Protein AF-A0A371HHV5-F1 (afdb_monomer)

Nearest PDB structures (foldseek):
  1wdz-assembly1_A  TM=5.374E-01  e=6.798E+00  Homo sapiens

Organism: Mucuna pruriens (NCBI:txid157652)

Solvent-accessible surface area (backbone atoms only — not comparable to full-atom values): 7200 Å² total; per-residue (Å²): 133,88,80,73,51,74,64,58,52,53,53,54,49,52,51,52,50,50,51,52,53,50,54,52,52,51,50,62,65,46,45,62,56,55,50,51,52,53,60,72,66,61,38,91,90,77,46,59,68,68,60,58,49,49,54,50,51,53,47,53,54,50,54,51,50,52,57,50,47,54,59,46,48,70,62,40,56,64,50,56,57,58,59,55,55,67,56,52,57,57,56,49,50,52,52,50,52,53,51,55,50,52,53,51,52,51,53,52,50,51,59,72,67,53,66,79,82,80,78,78,82,79,128

Radius of gyration: 29.92 Å; Cα contacts (8 Å, |Δi|>4): 11; chains: 1; bounding box: 49×36×104 Å

Sequence (123 aa):
MKIRSVEEDVEYWKDRYGKIVWVANQALKKLPQSLHAAEAMIKPFKTPPEISKFVKECRIVYDDMTKSSSRIRMGLAPKLDEWKTPWKPSSREMRGEITQMNEQMAKILELLTRGPPNGQNTA

Mean predicted aligned error: 16.74 Å

pLDDT: mean 74.7, std 15.91, range [43.41, 96.94]

Secondary structure (DSSP, 8-state):
-----HHHHHHHHHHHHHHHHHHHHHHHHHHHHHHHHHHHH--TTTS-HHHHHHHHHHHHHHHHHHHHHHHHHHHHHHHHHHHHTTHHHHHHHHHHHHHHHHHHHHHHHHHHHSPPP------

Foldseek 3Di:
DDDDPPVRVVVVVVVVVVVVVVVVVVCLVCLVVVLVVQVVPDDPVPDPPVSVVVSVVSVVVNVVVVVVVVVVCVVCVVVVVVVVPVVVVVVVVVVVVVVVVVVVVVVVVVVVPPDDDPPPDDD

Structure (mmCIF, N/CA/C/O backbone):
data_AF-A0A371HHV5-F1
#
_entry.id   AF-A0A371HHV5-F1
#
loop_
_atom_site.group_PDB
_atom_site.id
_atom_site.type_symbol
_atom_site.label_atom_id
_atom_site.label_alt_id
_atom_site.label_comp_id
_atom_site.label_asym_id
_atom_site.label_entity_id
_atom_site.label_seq_id
_atom_site.pdbx_PDB_ins_code
_atom_site.Cartn_x
_atom_site.Cartn_y
_atom_site.Cartn_z
_atom_site.occupancy
_atom_site.B_iso_or_equiv
_atom_site.auth_seq_id
_atom_site.auth_comp_id
_atom_site.auth_asym_id
_atom_site.auth_atom_id
_atom_site.pdbx_PDB_model_num
ATOM 1 N N . MET A 1 1 ? 26.113 -19.510 -23.785 1.00 43.41 1 MET A N 1
ATOM 2 C CA . MET A 1 1 ? 25.611 -18.483 -22.845 1.00 43.41 1 MET A CA 1
ATOM 3 C C . MET A 1 1 ? 25.069 -17.343 -23.696 1.00 43.41 1 MET A C 1
ATOM 5 O O . MET A 1 1 ? 25.845 -16.762 -24.439 1.00 43.41 1 MET A O 1
ATOM 9 N N . LYS A 1 2 ? 23.748 -17.130 -23.738 1.00 56.03 2 LYS A N 1
ATOM 10 C CA . LYS A 1 2 ? 23.140 -16.106 -24.606 1.00 56.03 2 LYS A CA 1
ATOM 11 C C . LYS A 1 2 ? 23.293 -14.756 -23.902 1.00 56.03 2 LYS A C 1
ATOM 13 O O . LYS A 1 2 ? 22.642 -14.536 -22.884 1.00 56.03 2 LYS A O 1
ATOM 18 N N . ILE A 1 3 ? 24.221 -13.929 -24.377 1.00 57.62 3 ILE A N 1
ATOM 19 C CA . ILE A 1 3 ? 24.391 -12.553 -23.901 1.00 57.62 3 ILE A CA 1
ATOM 20 C C . ILE A 1 3 ? 23.164 -11.800 -24.414 1.00 57.62 3 ILE A C 1
ATOM 22 O O . ILE A 1 3 ? 22.970 -11.719 -25.625 1.00 57.62 3 ILE A O 1
ATOM 26 N N . ARG A 1 4 ? 22.292 -11.362 -23.504 1.00 60.94 4 ARG A N 1
ATOM 27 C CA . ARG A 1 4 ? 21.178 -10.484 -23.868 1.00 60.94 4 ARG A CA 1
ATOM 28 C C . ARG A 1 4 ? 21.754 -9.142 -24.269 1.00 60.94 4 ARG A C 1
ATOM 30 O O . ARG A 1 4 ? 22.745 -8.703 -23.678 1.00 60.94 4 ARG A O 1
ATOM 37 N N . SER A 1 5 ? 21.176 -8.520 -25.287 1.00 74.62 5 SER A N 1
ATOM 38 C CA . SER A 1 5 ? 21.595 -7.165 -25.625 1.00 74.62 5 SER A CA 1
ATOM 39 C C . SER A 1 5 ? 21.228 -6.225 -24.473 1.00 74.62 5 SER A C 1
ATOM 41 O O . SER A 1 5 ? 20.302 -6.481 -23.698 1.00 74.62 5 SER A O 1
ATOM 43 N N . VAL A 1 6 ? 21.951 -5.113 -24.357 1.00 73.31 6 VAL A N 1
ATOM 44 C CA . VAL A 1 6 ? 21.639 -4.070 -23.368 1.00 73.31 6 VAL A CA 1
ATOM 45 C C . VAL A 1 6 ? 20.186 -3.588 -23.522 1.00 73.31 6 VAL A C 1
ATOM 47 O O . VAL A 1 6 ? 19.534 -3.270 -22.532 1.00 73.31 6 VAL A O 1
ATOM 50 N N . GLU A 1 7 ? 19.647 -3.604 -24.743 1.00 73.56 7 GLU A N 1
ATOM 51 C CA . GLU A 1 7 ? 18.259 -3.236 -25.047 1.00 73.56 7 GLU A CA 1
ATOM 52 C C . GLU A 1 7 ? 17.254 -4.247 -24.484 1.00 73.56 7 GLU A C 1
ATOM 54 O O . GLU A 1 7 ? 16.289 -3.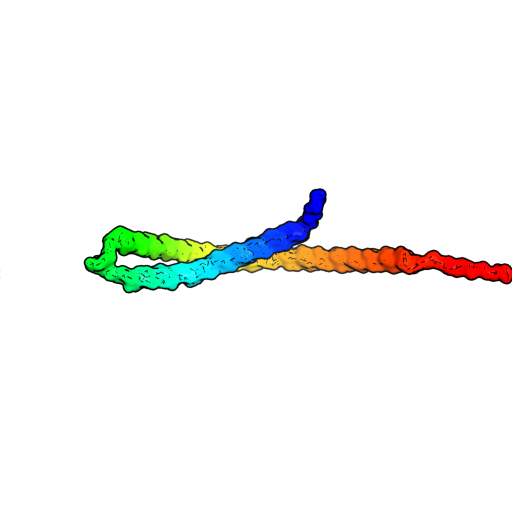853 -23.826 1.00 73.56 7 GLU A O 1
ATOM 59 N N . GLU A 1 8 ? 17.510 -5.544 -24.675 1.00 78.00 8 GLU A N 1
ATOM 60 C CA . GLU A 1 8 ? 16.665 -6.621 -24.149 1.00 78.00 8 GLU A CA 1
ATOM 61 C C . GLU A 1 8 ? 16.602 -6.584 -22.615 1.00 78.00 8 GLU A C 1
ATOM 63 O O . GLU A 1 8 ? 15.539 -6.791 -22.026 1.00 78.00 8 GLU A O 1
ATOM 68 N N . ASP A 1 9 ? 17.720 -6.277 -21.951 1.00 76.50 9 ASP A N 1
ATOM 69 C CA . ASP A 1 9 ? 17.759 -6.161 -20.492 1.00 76.50 9 ASP A CA 1
ATOM 70 C C . ASP A 1 9 ? 17.057 -4.892 -19.985 1.00 76.50 9 ASP A C 1
ATOM 72 O O . ASP A 1 9 ? 16.328 -4.952 -18.988 1.00 76.50 9 ASP A O 1
ATOM 76 N N . VAL A 1 10 ? 17.201 -3.754 -20.671 1.00 79.75 10 VAL A N 1
ATOM 77 C CA . VAL A 1 10 ? 16.472 -2.520 -20.326 1.00 79.75 10 VAL A CA 1
ATOM 78 C C . VAL A 1 10 ? 14.963 -2.724 -20.459 1.00 79.75 10 VAL A C 1
ATOM 80 O O . VAL A 1 10 ? 14.207 -2.328 -19.567 1.00 79.75 10 VAL A O 1
ATOM 83 N N . GLU A 1 11 ? 14.509 -3.361 -21.536 1.00 82.19 11 GLU A N 1
ATOM 84 C CA . GLU A 1 11 ? 13.088 -3.613 -21.771 1.00 82.19 11 GLU A CA 1
ATOM 85 C C . GLU A 1 11 ? 12.515 -4.624 -20.766 1.00 82.19 11 GLU A C 1
ATOM 87 O O . GLU A 1 11 ? 11.447 -4.390 -20.186 1.00 82.19 11 GLU A O 1
ATOM 92 N N . TYR A 1 12 ? 13.280 -5.673 -20.448 1.00 80.06 12 TYR A N 1
ATOM 93 C CA . TYR A 1 12 ? 12.954 -6.642 -19.401 1.00 80.06 12 TYR A CA 1
ATOM 94 C C . TYR A 1 12 ? 12.770 -5.984 -18.024 1.00 80.06 12 TYR A C 1
ATOM 96 O O . TYR A 1 12 ? 11.771 -6.229 -17.334 1.00 80.06 12 TYR A O 1
ATOM 104 N N . TRP A 1 13 ? 13.706 -5.127 -17.604 1.00 87.62 13 TRP A N 1
ATOM 105 C CA . TRP A 1 13 ? 13.600 -4.444 -16.315 1.00 87.62 13 TRP A CA 1
ATOM 106 C C . TRP A 1 13 ? 12.467 -3.422 -16.303 1.00 87.62 13 TRP A C 1
ATOM 108 O O . TRP A 1 13 ? 11.734 -3.340 -15.317 1.00 87.62 13 TRP A O 1
ATOM 118 N N . LYS A 1 14 ? 12.259 -2.687 -17.397 1.00 81.44 14 LYS A N 1
ATOM 119 C CA . LYS A 1 14 ? 11.174 -1.706 -17.518 1.00 81.44 14 LYS A CA 1
ATOM 120 C C . LYS A 1 14 ? 9.794 -2.344 -17.341 1.00 81.44 14 LYS A C 1
ATOM 122 O O . LYS A 1 14 ? 8.976 -1.810 -16.589 1.00 81.44 14 LYS A O 1
ATOM 127 N N . ASP A 1 15 ? 9.547 -3.492 -17.970 1.00 87.31 15 ASP A N 1
ATOM 128 C CA . ASP A 1 15 ? 8.305 -4.256 -17.796 1.00 87.31 15 ASP A CA 1
ATOM 129 C C . ASP A 1 15 ? 8.121 -4.728 -16.340 1.00 87.31 15 ASP A C 1
ATOM 131 O O . ASP A 1 15 ? 7.076 -4.496 -15.725 1.00 87.31 15 ASP A O 1
ATOM 135 N N . ARG A 1 16 ? 9.167 -5.314 -15.742 1.00 84.25 16 ARG A N 1
ATOM 136 C CA . ARG A 1 16 ? 9.180 -5.741 -14.330 1.00 84.25 16 ARG A CA 1
ATOM 137 C C . ARG A 1 16 ? 8.856 -4.597 -13.371 1.00 84.25 16 ARG A C 1
ATOM 139 O O . ARG A 1 16 ? 7.996 -4.758 -12.502 1.00 84.25 16 ARG A O 1
ATOM 146 N N . TYR A 1 17 ? 9.519 -3.452 -13.527 1.00 84.50 17 TYR A N 1
ATOM 147 C CA . TYR A 1 17 ? 9.262 -2.272 -12.705 1.00 84.50 17 TYR A CA 1
ATOM 148 C C . TYR A 1 17 ? 7.829 -1.773 -12.892 1.00 84.50 17 TYR A C 1
ATOM 150 O O . TYR A 1 17 ? 7.148 -1.513 -11.900 1.00 84.50 17 TYR A O 1
ATOM 158 N N . GLY A 1 18 ? 7.334 -1.719 -14.132 1.00 83.19 18 GLY A N 1
ATOM 159 C CA . GLY A 1 18 ? 5.948 -1.352 -14.424 1.00 83.19 18 GLY A CA 1
ATOM 160 C C . GLY A 1 18 ? 4.937 -2.249 -13.705 1.00 83.19 18 GLY A C 1
ATOM 161 O O . GLY A 1 18 ? 4.012 -1.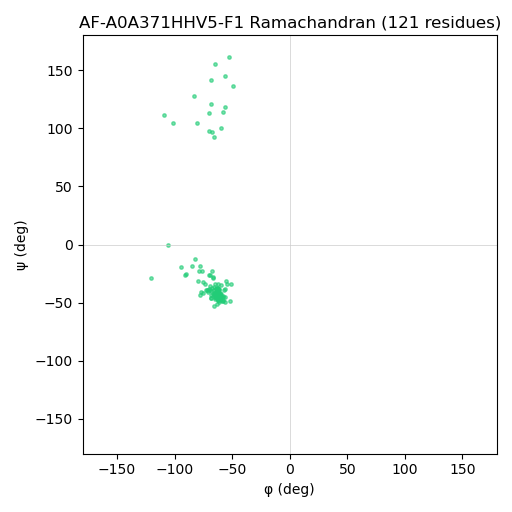749 -13.062 1.00 83.19 18 GLY A O 1
ATOM 162 N N . LYS A 1 19 ? 5.151 -3.569 -13.730 1.00 89.62 19 LYS A N 1
ATOM 163 C CA . LYS A 1 19 ? 4.299 -4.551 -13.040 1.00 89.62 19 LYS A CA 1
ATOM 164 C C . LYS A 1 19 ? 4.321 -4.382 -11.522 1.00 89.62 19 LYS A C 1
ATOM 166 O O . LYS A 1 19 ? 3.259 -4.385 -10.902 1.00 89.62 19 LYS A O 1
ATOM 171 N N . ILE A 1 20 ? 5.497 -4.191 -10.920 1.00 80.69 20 ILE A N 1
ATOM 172 C CA . ILE A 1 20 ? 5.630 -3.973 -9.469 1.00 80.69 20 ILE A CA 1
ATOM 173 C C . ILE A 1 20 ? 4.904 -2.693 -9.053 1.00 80.69 20 ILE A C 1
ATOM 175 O O . ILE A 1 20 ? 4.111 -2.714 -8.112 1.00 80.69 20 ILE A O 1
ATOM 179 N N . VAL A 1 21 ? 5.126 -1.596 -9.780 1.00 80.38 21 VAL A N 1
ATOM 180 C CA . VAL A 1 21 ? 4.454 -0.316 -9.521 1.00 80.38 21 VAL A CA 1
ATOM 181 C C . VAL A 1 21 ? 2.940 -0.465 -9.660 1.00 80.38 21 VAL A C 1
ATOM 183 O O . VAL A 1 21 ? 2.195 0.037 -8.820 1.00 80.38 21 VAL A O 1
ATOM 186 N N . TRP A 1 22 ? 2.464 -1.193 -10.672 1.00 85.25 22 TRP A N 1
ATOM 187 C CA . TRP A 1 22 ? 1.039 -1.454 -10.848 1.00 85.25 22 TRP A CA 1
ATOM 188 C C . TRP A 1 22 ? 0.443 -2.229 -9.665 1.00 85.25 22 TRP A C 1
ATOM 190 O O . TRP A 1 22 ? -0.548 -1.774 -9.092 1.00 85.25 22 TRP A O 1
ATOM 200 N N . VAL A 1 23 ? 1.063 -3.338 -9.241 1.00 80.75 23 VAL A N 1
ATOM 201 C CA . VAL A 1 23 ? 0.602 -4.124 -8.081 1.00 80.75 23 VAL A CA 1
ATOM 202 C C . VAL A 1 23 ? 0.615 -3.283 -6.806 1.00 80.75 23 VAL A C 1
ATOM 204 O O . VAL A 1 23 ? -0.375 -3.276 -6.074 1.00 80.75 23 VAL A O 1
ATOM 207 N N . ALA A 1 24 ? 1.690 -2.531 -6.560 1.00 77.25 24 ALA A N 1
ATOM 208 C CA . ALA A 1 24 ? 1.801 -1.654 -5.400 1.00 77.25 24 ALA A CA 1
ATOM 209 C C . ALA A 1 24 ? 0.686 -0.598 -5.387 1.00 77.25 24 ALA A C 1
ATOM 211 O O . ALA A 1 24 ? 0.018 -0.417 -4.372 1.00 77.25 24 ALA A O 1
ATOM 212 N N . ASN A 1 25 ? 0.403 0.033 -6.528 1.00 78.25 25 ASN A N 1
ATOM 213 C CA . ASN A 1 25 ? -0.680 1.009 -6.649 1.00 78.25 25 ASN A CA 1
ATOM 214 C C . ASN A 1 25 ? -2.064 0.383 -6.422 1.00 78.25 25 ASN A C 1
ATOM 216 O O . ASN A 1 25 ? -2.921 0.999 -5.787 1.00 78.25 25 ASN A O 1
ATOM 220 N N . GLN A 1 26 ? -2.292 -0.846 -6.895 1.00 80.75 26 GLN A N 1
ATOM 221 C CA . GLN A 1 26 ? -3.538 -1.568 -6.618 1.00 80.75 26 GLN A CA 1
ATOM 222 C C . GLN A 1 26 ? -3.678 -1.904 -5.130 1.00 80.75 26 GLN A C 1
ATOM 224 O O . GLN A 1 26 ? -4.753 -1.708 -4.560 1.00 80.75 26 GLN A O 1
ATOM 229 N N . ALA A 1 27 ? -2.603 -2.371 -4.492 1.00 81.56 27 ALA A N 1
ATOM 230 C CA . ALA A 1 27 ? -2.587 -2.653 -3.062 1.00 81.56 27 ALA A CA 1
ATOM 231 C C . ALA A 1 27 ? -2.877 -1.382 -2.249 1.00 81.56 27 ALA A C 1
ATOM 233 O O . ALA A 1 27 ? -3.776 -1.390 -1.411 1.00 81.56 27 ALA A O 1
ATOM 234 N N . LEU A 1 28 ? -2.210 -0.268 -2.570 1.00 80.88 28 LEU A N 1
ATOM 235 C CA . LEU A 1 28 ? -2.432 1.032 -1.930 1.00 80.88 28 LEU A CA 1
ATOM 236 C C . LEU A 1 28 ? -3.870 1.537 -2.095 1.00 80.88 28 LEU A C 1
ATOM 238 O O . LEU A 1 28 ? -4.404 2.144 -1.173 1.00 80.88 28 LEU A O 1
ATOM 242 N N . LYS A 1 29 ? -4.520 1.270 -3.235 1.00 80.75 29 LYS A N 1
ATOM 243 C CA . LYS A 1 29 ? -5.925 1.641 -3.462 1.00 80.75 29 LYS A CA 1
ATOM 244 C C . LYS A 1 29 ? -6.896 0.809 -2.618 1.00 80.75 29 LYS A C 1
ATOM 246 O O . LYS A 1 29 ? -7.896 1.341 -2.143 1.00 80.75 29 LYS A O 1
ATOM 251 N N . LYS A 1 30 ? -6.624 -0.488 -2.451 1.00 87.88 30 LYS A N 1
ATOM 252 C CA . LYS A 1 30 ? -7.493 -1.415 -1.705 1.00 87.88 30 LYS A CA 1
ATOM 253 C C . LYS A 1 30 ? -7.319 -1.310 -0.190 1.00 87.88 30 LYS A C 1
ATOM 255 O O . LYS A 1 30 ? -8.281 -1.503 0.544 1.00 87.88 30 LYS A O 1
ATOM 260 N N . LEU A 1 31 ? -6.116 -0.979 0.275 1.00 86.81 31 LEU A N 1
ATOM 261 C CA . LEU A 1 31 ? -5.767 -0.898 1.694 1.00 86.81 31 LEU A CA 1
ATOM 262 C C . LEU A 1 31 ? -6.728 -0.024 2.529 1.00 86.81 31 LEU A C 1
ATOM 264 O O . LEU A 1 31 ? -7.222 -0.539 3.532 1.00 86.81 31 LEU A O 1
ATOM 268 N N . PRO A 1 32 ? -7.089 1.218 2.138 1.00 87.00 32 PRO A N 1
ATOM 269 C CA . PRO A 1 32 ? -8.041 2.015 2.916 1.00 87.00 32 PRO A CA 1
ATOM 270 C C . PRO A 1 32 ? -9.433 1.378 3.012 1.00 87.00 32 PRO A C 1
ATOM 272 O O . PRO A 1 32 ? -10.079 1.492 4.049 1.00 87.00 32 PRO A O 1
ATOM 275 N N . GLN A 1 33 ? -9.891 0.671 1.973 1.00 90.62 33 GLN A N 1
ATOM 276 C CA . GLN A 1 33 ? -11.189 -0.014 2.003 1.00 90.62 33 GLN A CA 1
ATOM 277 C C . GLN A 1 33 ? -11.167 -1.193 2.979 1.00 90.62 33 GLN A C 1
ATOM 279 O O . GLN A 1 33 ? -12.069 -1.329 3.802 1.00 9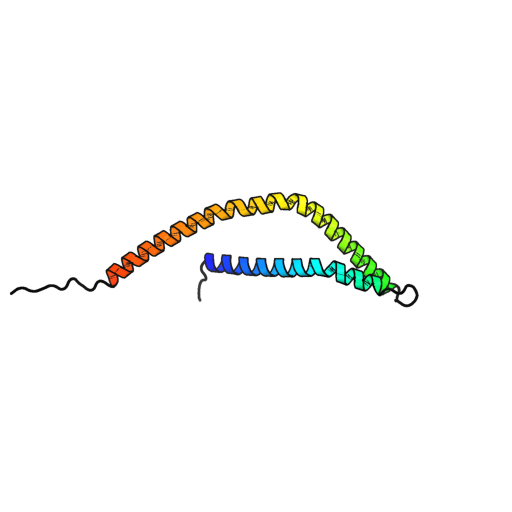0.62 33 GLN A O 1
ATOM 284 N N . SER A 1 34 ? -10.115 -2.014 2.927 1.00 89.94 34 SER A N 1
ATOM 285 C CA . SER A 1 34 ? -9.939 -3.139 3.850 1.00 89.94 34 SER A CA 1
ATOM 286 C C . SER A 1 34 ? -9.795 -2.677 5.301 1.00 89.94 34 SER A C 1
ATOM 288 O O . SER A 1 34 ? -10.375 -3.285 6.197 1.00 89.94 34 SER A O 1
ATOM 290 N N . LEU A 1 35 ? -9.060 -1.584 5.535 1.00 92.06 35 LEU A N 1
ATOM 291 C CA . LEU A 1 35 ? -8.906 -1.002 6.866 1.00 92.06 35 LEU A CA 1
ATOM 292 C C . LEU A 1 35 ? -10.243 -0.486 7.404 1.00 92.06 35 LEU A C 1
ATOM 294 O O . LEU A 1 35 ? -10.605 -0.792 8.537 1.00 92.06 35 LEU A O 1
ATOM 298 N N . HIS A 1 36 ? -11.016 0.218 6.577 1.00 92.88 36 HIS A N 1
ATOM 299 C CA . HIS A 1 36 ? -12.331 0.705 6.980 1.00 92.88 36 HIS A CA 1
ATOM 300 C C . HIS A 1 36 ? -13.305 -0.446 7.289 1.00 92.88 36 HIS A C 1
ATOM 302 O O . HIS A 1 36 ? -14.066 -0.368 8.255 1.00 92.88 36 HIS A O 1
ATOM 308 N N . ALA A 1 37 ? -13.265 -1.533 6.513 1.00 93.94 37 ALA A N 1
ATOM 309 C CA . ALA A 1 37 ? -14.055 -2.728 6.799 1.00 93.94 37 ALA A CA 1
ATOM 310 C C . ALA A 1 37 ? -13.675 -3.346 8.156 1.00 93.94 37 ALA A C 1
ATOM 312 O O . ALA A 1 37 ? -14.559 -3.679 8.944 1.00 93.94 37 ALA A O 1
ATOM 313 N N . ALA A 1 38 ? -12.377 -3.438 8.464 1.00 92.19 38 ALA A N 1
ATOM 314 C CA . AL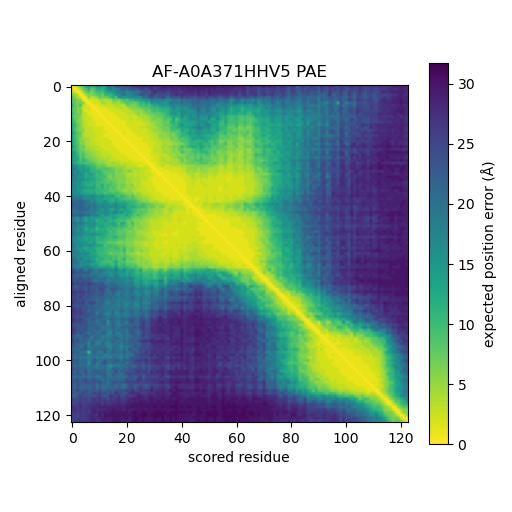A A 1 38 ? -11.901 -3.919 9.759 1.00 92.19 38 ALA A CA 1
ATOM 315 C C . ALA A 1 38 ? -12.351 -3.010 10.918 1.00 92.19 38 ALA A C 1
ATOM 317 O O . ALA A 1 38 ? -12.830 -3.516 11.931 1.00 92.19 38 ALA A O 1
ATOM 318 N N . GLU A 1 39 ? -12.273 -1.684 10.755 1.00 93.81 39 GLU A N 1
ATOM 319 C CA . GLU A 1 39 ? -12.782 -0.702 11.726 1.00 93.81 39 GLU A CA 1
ATOM 320 C C . GLU A 1 39 ? -14.288 -0.892 11.985 1.00 93.81 39 GLU A C 1
ATOM 322 O O . GLU A 1 39 ? -14.718 -0.917 13.138 1.00 93.81 39 GLU A O 1
ATOM 327 N N . ALA A 1 40 ? -15.089 -1.101 10.934 1.00 94.75 40 ALA A N 1
ATOM 328 C CA . ALA A 1 40 ? -16.537 -1.302 11.040 1.00 94.75 40 ALA A CA 1
ATOM 329 C C . ALA A 1 40 ? -16.927 -2.618 11.741 1.00 94.75 40 ALA A C 1
ATOM 331 O O . ALA A 1 40 ? -18.027 -2.739 12.281 1.00 94.75 40 ALA A O 1
ATOM 332 N N . MET A 1 41 ? -16.035 -3.612 11.747 1.00 94.88 41 MET A N 1
ATOM 333 C CA . MET A 1 41 ? -16.247 -4.887 12.437 1.00 94.88 41 MET A CA 1
ATOM 334 C C . MET A 1 41 ? -15.928 -4.825 13.938 1.00 94.88 41 MET A C 1
ATOM 336 O O . MET A 1 41 ? -16.294 -5.753 14.669 1.00 94.88 41 MET A O 1
ATOM 340 N N . ILE A 1 42 ? -15.278 -3.757 14.419 1.00 95.31 42 ILE A N 1
ATOM 341 C CA . ILE A 1 42 ? -14.966 -3.588 15.841 1.00 95.31 42 ILE A CA 1
ATOM 342 C C . ILE A 1 42 ? -16.259 -3.367 16.627 1.00 95.31 42 ILE A C 1
ATOM 344 O O . ILE A 1 42 ? -16.992 -2.402 16.428 1.00 95.31 42 ILE A O 1
ATOM 348 N N . LYS A 1 43 ? -16.508 -4.251 17.592 1.00 94.88 43 LYS A N 1
ATOM 349 C CA . LYS A 1 43 ? -17.610 -4.154 18.550 1.00 94.88 43 LYS A CA 1
ATOM 350 C C . LYS A 1 43 ? -17.014 -3.831 19.923 1.00 94.88 43 LYS A C 1
ATOM 352 O O . LYS A 1 43 ? -16.376 -4.718 20.489 1.00 94.88 43 LYS A O 1
ATOM 357 N N . PRO A 1 44 ? -17.230 -2.629 20.495 1.00 86.56 44 PRO A N 1
ATOM 358 C CA . PRO A 1 44 ? -16.497 -2.142 21.673 1.00 86.56 44 PRO A CA 1
ATOM 359 C C . PRO A 1 44 ? -16.456 -3.093 22.876 1.00 86.56 44 PRO A C 1
ATOM 361 O O . PRO A 1 44 ? -15.454 -3.150 23.574 1.00 86.56 44 PRO A O 1
ATOM 364 N N . PHE A 1 45 ? -17.525 -3.863 23.089 1.00 90.94 45 PHE A N 1
ATOM 365 C CA . PHE A 1 45 ? -17.660 -4.780 24.226 1.00 90.94 45 PHE A CA 1
ATOM 366 C C . PHE A 1 45 ? -17.495 -6.263 23.860 1.00 90.94 45 PHE A C 1
ATOM 368 O O . PHE A 1 45 ? -17.636 -7.121 24.724 1.00 90.94 45 PHE A O 1
ATOM 375 N N . LYS A 1 46 ? -17.260 -6.589 22.580 1.00 94.75 46 LYS A N 1
ATOM 376 C CA . LYS A 1 46 ? -17.118 -7.981 22.100 1.00 94.75 46 LYS A CA 1
ATOM 377 C C . LYS A 1 46 ? -15.769 -8.256 21.447 1.00 94.75 46 LYS A C 1
ATOM 379 O O . LYS A 1 46 ? -15.324 -9.397 21.433 1.00 94.75 46 LYS A O 1
ATOM 384 N N . THR A 1 47 ? -15.150 -7.239 20.863 1.00 95.12 47 THR A N 1
ATOM 385 C CA . THR A 1 47 ? -13.841 -7.351 20.231 1.00 95.12 47 THR A CA 1
ATOM 386 C C . THR A 1 47 ? -12.758 -7.226 21.302 1.00 95.12 47 THR A C 1
ATOM 388 O O . THR A 1 47 ? -12.778 -6.242 22.043 1.00 95.12 47 THR A O 1
ATOM 391 N N . PRO A 1 48 ? -11.807 -8.176 21.375 1.00 96.94 48 PRO A N 1
ATOM 392 C CA . PRO A 1 48 ? -10.643 -8.063 22.244 1.00 96.94 48 PRO A CA 1
ATOM 393 C C . PRO A 1 48 ? -9.930 -6.705 22.093 1.00 96.94 48 PRO A C 1
ATOM 395 O O . PRO A 1 48 ? -9.749 -6.237 20.957 1.00 96.94 48 PRO A O 1
ATOM 398 N N . PRO A 1 49 ? -9.518 -6.059 23.198 1.00 93.50 49 PRO A N 1
ATOM 399 C CA . PRO A 1 49 ? -8.863 -4.750 23.172 1.00 93.50 49 PRO A CA 1
ATOM 400 C C . PRO A 1 49 ? -7.624 -4.700 22.271 1.00 93.50 49 PRO A C 1
ATOM 402 O O . PRO A 1 49 ? -7.379 -3.688 21.618 1.00 93.50 49 PRO A O 1
ATOM 405 N N . GLU A 1 50 ? -6.877 -5.799 22.186 1.00 95.12 50 GLU A N 1
ATOM 406 C CA . GLU A 1 50 ? -5.660 -5.940 21.386 1.00 95.12 50 GLU A CA 1
ATOM 407 C C . GLU A 1 50 ? -5.955 -5.787 19.893 1.00 95.12 50 GLU A C 1
ATOM 409 O O . GLU A 1 50 ? -5.217 -5.111 19.181 1.00 95.12 50 GLU A O 1
ATOM 414 N N . ILE A 1 51 ? -7.076 -6.345 19.424 1.00 92.81 51 ILE A N 1
ATOM 415 C CA . ILE A 1 51 ? -7.504 -6.234 18.024 1.00 92.81 51 ILE A CA 1
ATOM 416 C C . ILE A 1 51 ? -7.907 -4.790 17.716 1.00 92.81 51 ILE A C 1
ATOM 418 O O . ILE A 1 51 ? -7.513 -4.238 16.692 1.00 92.81 51 ILE A O 1
ATOM 422 N N . SER A 1 52 ? -8.654 -4.149 18.619 1.00 93.62 52 SER A N 1
ATOM 423 C CA . SER A 1 52 ? -9.036 -2.739 18.463 1.00 93.62 52 SER A CA 1
ATOM 424 C C . SER A 1 52 ? -7.812 -1.819 18.438 1.00 93.62 52 SER A C 1
ATOM 426 O O . SER A 1 52 ? -7.720 -0.916 17.604 1.00 93.62 52 SER A O 1
ATOM 428 N N . LYS A 1 53 ? -6.834 -2.080 19.314 1.00 94.81 53 LYS A N 1
ATOM 429 C CA . LYS A 1 53 ? -5.558 -1.362 19.353 1.00 94.81 53 LYS A CA 1
ATOM 430 C C . LYS A 1 53 ? -4.775 -1.545 18.053 1.00 94.81 53 LYS A C 1
ATOM 432 O O . LYS A 1 53 ? -4.361 -0.552 17.466 1.00 94.81 53 LYS A O 1
ATOM 437 N N . PHE A 1 54 ? -4.651 -2.779 17.571 1.00 94.12 54 PHE A N 1
ATOM 438 C CA . PHE A 1 54 ? -3.957 -3.086 16.323 1.00 94.12 54 PHE A CA 1
ATOM 439 C C . PHE A 1 54 ? -4.565 -2.349 15.122 1.00 94.12 54 PHE A C 1
ATOM 441 O O . PHE A 1 54 ? -3.850 -1.693 14.370 1.00 94.12 54 PHE A O 1
ATOM 448 N N . VAL A 1 55 ? -5.893 -2.378 14.962 1.00 93.75 55 VAL A N 1
ATOM 449 C CA . VAL A 1 55 ? -6.563 -1.675 13.853 1.00 93.75 55 VAL A CA 1
ATOM 450 C C . VAL A 1 55 ? -6.324 -0.161 13.926 1.00 93.75 55 VAL A C 1
ATOM 452 O O . VAL A 1 55 ? -6.068 0.472 12.900 1.00 93.75 55 VAL A O 1
ATOM 455 N N . LYS A 1 56 ? -6.329 0.427 15.130 1.00 93.56 56 LYS A N 1
ATOM 456 C CA . LYS A 1 56 ? -5.977 1.844 15.326 1.00 93.56 56 LYS A CA 1
ATOM 457 C C . LYS A 1 56 ? -4.524 2.141 14.953 1.00 93.56 56 LYS A C 1
ATOM 459 O O . LYS A 1 56 ? -4.265 3.153 14.310 1.00 93.56 56 LYS A O 1
ATOM 464 N N . GLU A 1 57 ? -3.585 1.274 15.320 1.00 94.75 57 GLU A N 1
ATOM 465 C CA . GLU A 1 57 ? -2.177 1.411 14.930 1.00 94.75 57 GLU A CA 1
ATOM 466 C C . GLU A 1 57 ? -2.016 1.347 13.405 1.00 94.75 57 GLU A C 1
ATOM 468 O O . GLU A 1 57 ? -1.347 2.204 12.824 1.00 94.75 57 GLU A O 1
ATOM 473 N N . CYS A 1 58 ? -2.703 0.420 12.727 1.00 91.44 58 CYS A N 1
ATOM 474 C CA . CYS A 1 58 ? -2.733 0.372 11.263 1.00 91.44 58 CYS A CA 1
ATOM 475 C C . CYS A 1 58 ? -3.245 1.681 10.646 1.00 91.44 58 CYS A C 1
ATOM 477 O O . CYS A 1 58 ? -2.703 2.138 9.637 1.00 91.44 58 CYS A O 1
ATOM 479 N N . ARG 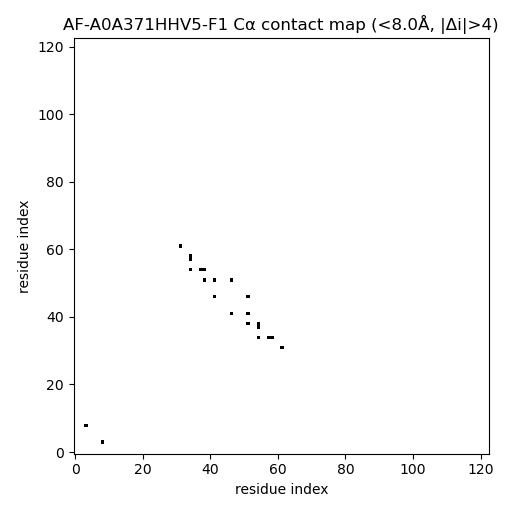A 1 59 ? -4.261 2.307 11.255 1.00 92.62 59 ARG A N 1
ATOM 480 C CA . ARG A 1 59 ? -4.795 3.596 10.803 1.00 92.62 59 ARG A CA 1
ATOM 481 C C . ARG A 1 59 ? -3.786 4.725 10.929 1.00 92.62 59 ARG A C 1
ATOM 483 O O . ARG A 1 59 ? -3.602 5.468 9.970 1.00 92.62 59 ARG A O 1
ATOM 490 N N . ILE A 1 60 ? -3.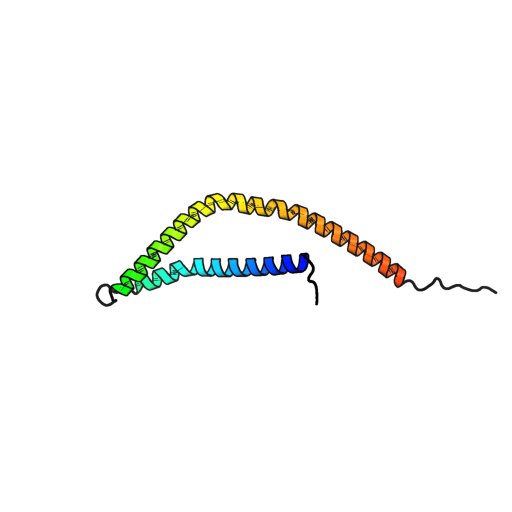091 4.806 12.059 1.00 91.94 60 ILE A N 1
ATOM 491 C CA . ILE A 1 60 ? -2.040 5.806 12.283 1.00 91.94 60 ILE A CA 1
ATOM 492 C C . ILE A 1 60 ? -0.943 5.670 11.220 1.00 91.94 60 ILE A C 1
ATOM 494 O O . ILE A 1 60 ? -0.599 6.650 10.563 1.00 91.94 60 ILE A O 1
ATOM 498 N N . VAL A 1 61 ? -0.455 4.448 10.986 1.00 88.69 61 VAL A N 1
ATOM 499 C CA . VAL A 1 61 ? 0.586 4.185 9.979 1.00 88.69 61 VAL A CA 1
ATOM 500 C C . VAL A 1 61 ? 0.115 4.565 8.572 1.00 88.69 61 VAL A C 1
ATOM 502 O O . VAL A 1 61 ? 0.863 5.186 7.815 1.00 88.69 61 VAL A O 1
ATOM 505 N N . TYR A 1 62 ? -1.125 4.229 8.207 1.00 86.62 62 TYR A N 1
ATOM 506 C CA . TYR A 1 62 ? -1.683 4.596 6.905 1.00 86.62 62 TYR A CA 1
ATOM 507 C C . TYR A 1 62 ? -1.834 6.116 6.738 1.00 86.62 62 TYR A C 1
ATOM 509 O O . TYR A 1 62 ? -1.459 6.673 5.700 1.00 86.62 62 TYR A O 1
ATOM 517 N N . ASP A 1 63 ? -2.350 6.804 7.753 1.00 87.12 63 ASP A N 1
ATOM 518 C CA . ASP A 1 63 ? -2.531 8.254 7.727 1.00 87.12 63 ASP A CA 1
ATOM 519 C C . ASP A 1 63 ? -1.173 8.976 7.636 1.00 87.12 63 ASP A C 1
ATOM 521 O O . ASP A 1 63 ? -1.024 9.938 6.883 1.00 87.12 63 ASP A O 1
ATOM 525 N N . ASP A 1 64 ? -0.139 8.483 8.317 1.00 86.50 64 ASP A N 1
ATOM 526 C CA . ASP A 1 64 ? 1.212 9.047 8.228 1.00 86.50 64 ASP A CA 1
ATOM 527 C C . ASP A 1 64 ? 1.888 8.759 6.884 1.00 86.50 64 ASP A C 1
ATOM 529 O O . ASP A 1 64 ? 2.518 9.651 6.298 1.00 86.50 64 ASP A O 1
ATOM 533 N N . MET A 1 65 ? 1.699 7.558 6.331 1.00 81.81 65 MET A N 1
ATOM 534 C CA . MET A 1 65 ? 2.143 7.223 4.978 1.00 81.81 65 MET A CA 1
ATOM 535 C C . MET A 1 65 ? 1.475 8.130 3.939 1.00 81.81 65 MET A C 1
ATOM 537 O O . MET A 1 65 ? 2.144 8.626 3.031 1.00 81.81 65 MET A O 1
ATOM 541 N N . THR A 1 66 ? 0.171 8.388 4.056 1.00 78.38 66 THR A N 1
ATOM 542 C CA . THR A 1 66 ? -0.550 9.242 3.100 1.00 78.38 66 THR A CA 1
ATOM 543 C C . THR A 1 66 ? -0.166 10.715 3.230 1.00 78.38 66 THR A C 1
ATOM 545 O O . THR A 1 66 ? 0.040 11.362 2.202 1.00 78.38 66 THR A O 1
ATOM 548 N N . LYS A 1 67 ? 0.033 11.232 4.450 1.00 80.88 67 LYS A N 1
ATOM 549 C CA . LYS A 1 67 ? 0.577 12.584 4.697 1.00 80.88 67 LYS A CA 1
ATOM 550 C C . LYS A 1 67 ? 2.000 12.752 4.159 1.00 80.88 67 LYS A C 1
ATOM 552 O O . LYS A 1 67 ? 2.348 13.798 3.614 1.00 80.88 67 LYS A O 1
ATOM 557 N N . SER A 1 68 ? 2.837 11.729 4.303 1.00 70.12 68 SER A N 1
ATOM 558 C CA . SER A 1 68 ? 4.205 11.743 3.773 1.00 70.12 68 SER A CA 1
ATOM 559 C C . SER A 1 68 ? 4.194 11.652 2.247 1.00 70.12 68 SER A C 1
ATOM 561 O O . SER A 1 68 ? 4.898 12.394 1.565 1.00 70.12 68 SER A O 1
ATOM 563 N N . SER A 1 69 ? 3.321 10.806 1.694 1.00 64.12 69 SER A N 1
ATOM 564 C CA . SER A 1 69 ? 3.133 10.647 0.253 1.00 64.12 69 SER A CA 1
ATOM 565 C C . SER A 1 69 ? 2.615 11.923 -0.407 1.00 64.12 69 SER A C 1
ATOM 567 O O . SER A 1 69 ? 3.069 12.239 -1.498 1.00 64.12 69 SER A O 1
ATOM 569 N N . SER A 1 70 ? 1.725 12.700 0.218 1.00 61.22 70 SER A N 1
ATOM 570 C CA . SER A 1 70 ? 1.262 13.979 -0.343 1.00 61.22 70 SER A CA 1
ATOM 571 C C . SER A 1 70 ? 2.366 15.041 -0.386 1.00 61.22 70 SER A C 1
ATOM 573 O O . SER A 1 70 ? 2.485 15.740 -1.393 1.00 61.22 70 SER A O 1
ATOM 575 N N . ARG A 1 71 ? 3.246 15.100 0.625 1.00 59.28 71 ARG A N 1
ATOM 576 C CA . ARG A 1 71 ? 4.455 15.948 0.588 1.00 59.28 71 ARG A CA 1
ATOM 577 C C . ARG A 1 71 ? 5.424 15.517 -0.513 1.00 59.28 71 ARG A C 1
ATOM 579 O O . ARG A 1 71 ? 5.907 16.352 -1.271 1.00 59.28 71 ARG A O 1
ATOM 586 N N . ILE A 1 72 ? 5.654 14.212 -0.646 1.00 57.94 72 ILE A N 1
ATOM 587 C CA . ILE A 1 72 ? 6.515 13.642 -1.688 1.00 57.94 72 ILE A CA 1
ATOM 588 C C . ILE A 1 72 ? 5.912 13.873 -3.082 1.00 57.94 72 ILE A C 1
ATOM 590 O O . ILE A 1 72 ? 6.632 14.251 -3.995 1.00 57.94 72 ILE A O 1
ATOM 594 N N . ARG A 1 73 ? 4.596 13.711 -3.261 1.00 51.16 73 ARG A N 1
ATOM 595 C CA . ARG A 1 73 ? 3.889 13.876 -4.544 1.00 51.16 73 ARG A CA 1
ATOM 596 C C . ARG A 1 73 ? 3.950 15.317 -5.059 1.00 51.16 73 ARG A C 1
ATOM 598 O O . ARG A 1 73 ? 4.088 15.496 -6.264 1.00 51.16 73 ARG A O 1
ATOM 605 N N . MET A 1 74 ? 3.935 16.318 -4.173 1.00 54.00 74 MET A N 1
ATOM 606 C CA . MET A 1 74 ? 4.180 17.719 -4.553 1.00 54.00 74 MET A CA 1
ATOM 607 C C . MET A 1 74 ? 5.619 17.965 -5.043 1.00 54.00 74 MET A C 1
ATOM 609 O O . MET A 1 74 ? 5.822 18.824 -5.893 1.00 54.00 74 MET A O 1
ATOM 613 N N . GLY A 1 75 ? 6.603 17.189 -4.573 1.00 52.19 75 GLY A N 1
ATOM 614 C CA . GLY A 1 75 ? 7.994 17.263 -5.044 1.00 52.19 75 GLY A CA 1
ATOM 615 C C . GLY A 1 75 ? 8.335 16.336 -6.222 1.00 52.19 75 GLY A C 1
ATOM 616 O O . GLY A 1 75 ? 9.241 16.636 -6.996 1.00 52.19 75 GLY A O 1
ATOM 617 N N . LEU A 1 76 ? 7.622 15.214 -6.386 1.00 50.38 76 LEU A N 1
ATOM 618 C CA . LEU A 1 76 ? 7.865 14.223 -7.443 1.00 50.38 76 LEU A CA 1
ATOM 619 C C . LEU A 1 76 ? 7.080 14.486 -8.727 1.00 50.38 76 LEU A C 1
ATOM 621 O O . LEU A 1 76 ? 7.532 14.040 -9.775 1.00 50.38 76 LEU A O 1
ATOM 625 N N . ALA A 1 77 ? 5.938 15.178 -8.683 1.00 52.59 77 ALA A N 1
ATOM 626 C CA . ALA A 1 77 ? 5.185 15.495 -9.899 1.00 52.59 77 ALA A CA 1
ATOM 627 C C . ALA A 1 77 ? 6.017 16.302 -10.925 1.00 52.59 77 ALA A C 1
ATOM 629 O O . ALA A 1 77 ? 6.074 15.870 -12.075 1.00 52.59 77 ALA A O 1
ATOM 630 N N . PRO A 1 78 ? 6.769 17.355 -10.532 1.00 55.81 78 PRO A N 1
ATOM 631 C CA . PRO A 1 78 ? 7.684 18.041 -11.450 1.00 55.81 78 PRO A CA 1
ATOM 632 C C . PRO A 1 78 ? 8.808 17.123 -11.954 1.00 55.81 78 PRO A C 1
ATOM 634 O O . PRO A 1 78 ? 9.170 17.149 -13.126 1.00 55.81 78 PRO A O 1
ATOM 637 N N . LYS A 1 79 ? 9.325 16.254 -11.077 1.00 53.62 79 LYS A N 1
ATOM 638 C CA . LYS A 1 79 ? 10.475 15.382 -11.350 1.00 53.62 79 LYS A CA 1
ATOM 639 C C . LYS A 1 79 ? 10.131 14.193 -12.253 1.00 53.62 79 LYS A C 1
ATOM 641 O O . LYS A 1 79 ? 10.953 13.754 -13.045 1.00 53.62 79 LYS A O 1
ATOM 646 N N . LEU A 1 80 ? 8.906 13.676 -12.175 1.00 49.47 80 LEU A N 1
ATOM 647 C CA . LEU A 1 80 ? 8.410 12.626 -13.066 1.00 49.47 80 LEU A CA 1
ATOM 648 C C . LEU A 1 80 ? 8.218 13.153 -14.494 1.00 49.47 80 LEU A C 1
ATOM 650 O O . LEU A 1 80 ? 8.473 12.421 -15.449 1.00 49.47 80 LEU A O 1
ATOM 654 N N . ASP A 1 81 ? 7.802 14.410 -14.652 1.00 55.19 81 ASP A N 1
ATOM 655 C CA . ASP A 1 81 ? 7.731 15.054 -15.966 1.00 55.19 81 ASP A CA 1
ATOM 656 C C . ASP A 1 81 ? 9.125 15.417 -16.500 1.00 55.19 81 ASP A C 1
ATOM 658 O O . ASP A 1 81 ? 9.385 15.229 -17.689 1.00 55.19 81 ASP A O 1
ATOM 662 N N . GLU A 1 82 ? 10.057 15.782 -15.617 1.00 49.28 82 GLU A N 1
ATOM 663 C CA . GLU A 1 82 ? 11.484 15.935 -15.926 1.00 49.28 82 GLU A CA 1
ATOM 664 C C . GLU A 1 82 ? 12.174 14.606 -16.281 1.00 49.28 82 GLU A C 1
ATOM 666 O O . GLU A 1 82 ? 13.121 14.589 -17.049 1.00 49.28 82 GLU A O 1
ATOM 671 N N . TRP A 1 83 ? 11.721 13.457 -15.778 1.00 45.88 83 TRP A N 1
ATOM 672 C CA . TRP A 1 83 ? 12.295 12.153 -16.153 1.00 45.88 83 TRP A CA 1
ATOM 673 C C . TRP A 1 83 ? 11.685 11.600 -17.444 1.00 45.88 83 TRP A C 1
ATOM 675 O O . TRP A 1 83 ? 12.285 10.754 -18.106 1.00 45.88 83 TRP A O 1
ATOM 685 N N . LYS A 1 84 ? 10.519 12.106 -17.860 1.00 51.53 84 LYS A N 1
ATOM 686 C CA . LYS A 1 84 ? 9.940 11.810 -19.179 1.00 51.53 84 LYS A CA 1
ATOM 687 C C . LYS A 1 84 ? 10.635 12.569 -20.313 1.00 51.53 84 LYS A C 1
ATOM 689 O O . LYS A 1 84 ? 10.527 12.132 -21.461 1.00 51.53 84 LYS A O 1
ATOM 694 N N . THR A 1 85 ? 11.303 13.692 -20.041 1.00 53.31 85 THR A N 1
ATOM 695 C CA . THR A 1 85 ? 11.895 14.556 -21.077 1.00 53.31 85 THR A CA 1
ATOM 696 C C . THR A 1 85 ? 13.221 14.031 -21.663 1.00 53.31 85 THR A C 1
ATOM 698 O O . THR A 1 85 ? 13.296 13.999 -22.891 1.00 53.31 85 THR A O 1
ATOM 701 N N . PRO A 1 86 ? 14.213 13.512 -20.902 1.00 51.53 86 PRO A N 1
ATOM 702 C CA . PRO A 1 86 ? 15.474 12.989 -21.450 1.00 51.53 86 PRO A CA 1
ATOM 703 C C . PRO A 1 86 ? 15.325 11.681 -22.233 1.00 51.53 86 PRO A C 1
ATOM 705 O O . PRO A 1 86 ? 16.109 11.390 -23.131 1.00 51.53 86 PRO A O 1
ATOM 708 N N . TRP A 1 87 ? 14.299 10.886 -21.926 1.00 44.16 87 TRP A N 1
ATOM 709 C CA . TRP A 1 87 ? 14.088 9.578 -22.554 1.00 44.16 87 TRP A CA 1
ATOM 710 C C . TRP A 1 87 ? 13.475 9.670 -23.961 1.00 44.16 87 TRP A C 1
ATOM 712 O O . TRP A 1 87 ? 13.559 8.721 -24.742 1.00 44.16 87 TRP A O 1
ATOM 722 N N . LYS A 1 88 ? 12.862 10.806 -24.323 1.00 55.00 88 LYS A N 1
ATOM 723 C CA . LYS A 1 88 ? 12.240 11.002 -25.646 1.00 55.00 88 LYS A CA 1
ATOM 724 C C . LYS A 1 88 ? 13.245 11.274 -26.782 1.00 55.00 88 LYS A C 1
ATOM 726 O O . LYS A 1 88 ? 12.999 10.745 -27.869 1.00 55.00 88 LYS A O 1
ATOM 731 N N . PRO A 1 89 ? 14.313 12.078 -26.596 1.00 53.81 89 PRO A N 1
ATOM 732 C CA . PRO A 1 89 ? 15.360 12.283 -27.601 1.00 53.81 89 PRO A CA 1
ATOM 733 C C . PRO A 1 89 ? 16.177 11.018 -27.878 1.00 53.81 89 PRO A C 1
ATOM 735 O O . PRO A 1 89 ? 16.185 10.562 -29.014 1.00 53.81 89 PRO A O 1
ATOM 738 N N . SER A 1 90 ? 16.723 10.372 -26.840 1.00 50.97 90 SER A N 1
ATOM 739 C CA . SER A 1 90 ? 17.577 9.180 -26.991 1.00 50.97 90 SER A CA 1
ATOM 740 C C . SER A 1 90 ? 16.840 7.999 -27.638 1.00 50.97 90 SER A C 1
ATOM 742 O O . SER A 1 90 ? 17.368 7.312 -28.504 1.00 50.97 90 SER A O 1
ATOM 744 N N . SER A 1 91 ? 15.554 7.814 -27.317 1.00 56.72 91 SER A N 1
ATOM 745 C CA . SER A 1 91 ? 14.724 6.804 -27.983 1.00 56.72 91 SER A CA 1
ATOM 746 C C . SER A 1 91 ? 14.412 7.156 -29.447 1.00 56.72 91 SER A C 1
ATOM 748 O O . SER A 1 91 ? 14.135 6.265 -30.246 1.00 56.72 91 SER A O 1
ATOM 750 N N . ARG A 1 92 ? 14.406 8.445 -29.818 1.00 60.00 92 ARG A N 1
ATOM 751 C CA . ARG A 1 92 ? 14.262 8.884 -31.216 1.00 60.00 92 ARG A CA 1
ATOM 752 C C . ARG A 1 92 ? 15.554 8.670 -32.002 1.00 60.00 92 ARG A C 1
ATOM 754 O O . ARG A 1 92 ? 15.464 8.185 -33.122 1.00 60.00 92 ARG A O 1
ATOM 761 N N . GLU A 1 93 ? 16.701 8.976 -31.407 1.00 67.25 93 GLU A N 1
ATOM 762 C CA . GLU A 1 93 ? 18.023 8.745 -32.003 1.00 67.25 93 GLU A CA 1
ATOM 763 C C . GLU A 1 93 ? 18.285 7.255 -32.221 1.00 67.25 93 GLU A C 1
ATOM 765 O O . GLU A 1 93 ? 18.490 6.854 -33.361 1.00 67.25 93 GLU A O 1
ATOM 770 N N . MET A 1 94 ? 18.107 6.414 -31.194 1.00 61.19 94 MET A N 1
ATOM 771 C CA . MET A 1 94 ? 18.226 4.954 -31.344 1.00 61.19 94 MET A CA 1
ATOM 772 C C . MET A 1 94 ? 17.284 4.396 -32.421 1.00 61.19 94 MET A C 1
ATOM 774 O O . MET A 1 94 ? 17.669 3.527 -33.197 1.00 61.19 94 MET A O 1
ATOM 778 N N . ARG A 1 95 ? 16.049 4.912 -32.535 1.00 66.19 95 ARG A N 1
ATOM 779 C CA . ARG A 1 95 ? 15.142 4.515 -33.630 1.00 66.19 95 ARG A CA 1
ATOM 780 C C . ARG A 1 95 ? 15.678 4.906 -35.011 1.00 66.19 95 ARG A C 1
ATOM 782 O O . ARG A 1 95 ? 15.480 4.148 -35.959 1.00 66.19 95 ARG A O 1
ATOM 789 N N . GLY A 1 96 ? 16.326 6.063 -35.132 1.00 71.62 96 GLY A N 1
ATOM 790 C CA . GLY A 1 96 ? 16.980 6.496 -36.368 1.00 71.62 96 GLY A CA 1
ATOM 791 C C . GLY A 1 96 ? 18.146 5.583 -36.744 1.00 71.62 96 GLY A C 1
ATOM 792 O O . GLY A 1 96 ? 18.202 5.099 -37.872 1.00 71.62 96 GLY A O 1
ATOM 793 N N . GLU A 1 97 ? 19.005 5.265 -35.777 1.00 69.38 97 GLU A N 1
ATOM 794 C CA . GLU A 1 97 ? 20.158 4.374 -35.961 1.00 69.38 97 GLU A CA 1
ATOM 795 C C . GLU A 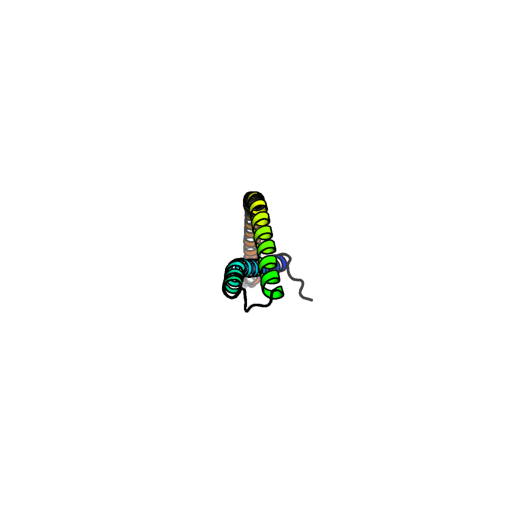1 97 ? 19.733 2.950 -36.352 1.00 69.38 97 GLU A C 1
ATOM 797 O O . GLU A 1 97 ? 20.268 2.381 -37.304 1.00 69.38 97 GLU A O 1
ATOM 802 N N . ILE A 1 98 ? 18.705 2.396 -35.700 1.00 68.94 98 ILE A N 1
ATOM 803 C CA . ILE A 1 98 ? 18.147 1.077 -36.042 1.00 68.94 98 ILE A CA 1
ATOM 804 C C . ILE A 1 98 ? 17.551 1.076 -37.457 1.00 68.94 98 ILE A C 1
ATOM 806 O O . ILE A 1 98 ? 17.714 0.106 -38.197 1.00 68.94 98 ILE A O 1
ATOM 810 N N . THR A 1 99 ? 16.884 2.161 -37.863 1.00 72.12 99 THR A N 1
ATOM 811 C CA . THR A 1 99 ? 16.335 2.286 -39.224 1.00 72.12 99 THR A CA 1
ATOM 812 C C . THR A 1 99 ? 17.458 2.285 -40.260 1.00 72.12 99 THR A C 1
ATOM 814 O O . THR A 1 99 ? 17.410 1.518 -41.220 1.00 72.12 99 THR A O 1
ATOM 817 N N . GLN A 1 100 ? 18.517 3.059 -40.019 1.00 83.25 100 GLN A N 1
ATOM 818 C CA . GLN A 1 100 ? 19.689 3.110 -40.890 1.00 83.25 100 GLN A CA 1
ATOM 819 C C . GLN A 1 100 ? 20.404 1.753 -40.983 1.00 83.25 100 GLN A C 1
ATOM 821 O O . GLN A 1 100 ? 20.794 1.322 -42.070 1.00 83.25 100 GLN A O 1
ATOM 826 N N . MET A 1 101 ? 20.550 1.047 -39.861 1.00 79.06 101 MET A N 1
ATOM 827 C CA . MET A 1 101 ? 21.152 -0.285 -39.832 1.00 79.06 101 MET A CA 1
ATOM 828 C C . MET A 1 101 ? 20.312 -1.308 -40.613 1.00 79.06 101 MET A C 1
ATOM 830 O O . MET A 1 101 ? 20.862 -2.106 -41.374 1.00 79.06 101 MET A O 1
ATOM 834 N N . ASN A 1 102 ? 18.983 -1.256 -40.488 1.00 67.25 10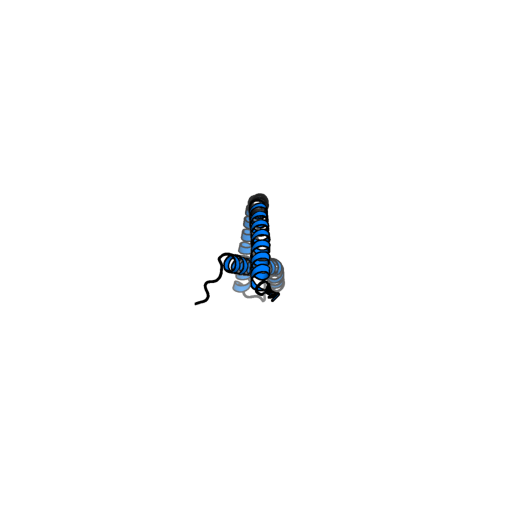2 ASN A N 1
ATOM 835 C CA . ASN A 1 102 ? 18.073 -2.116 -41.248 1.00 67.25 102 ASN A CA 1
ATOM 836 C C . ASN A 1 102 ? 18.175 -1.871 -42.763 1.00 67.25 102 ASN A C 1
ATOM 838 O O . ASN A 1 102 ? 18.170 -2.826 -43.540 1.00 67.25 102 ASN A O 1
ATOM 842 N N . GLU A 1 103 ? 18.335 -0.619 -43.195 1.00 84.69 103 GLU A N 1
ATOM 843 C CA . GLU A 1 103 ? 18.566 -0.288 -44.608 1.00 84.69 103 GLU A CA 1
ATOM 844 C C . GLU A 1 103 ? 19.909 -0.824 -45.125 1.00 84.69 103 GLU A C 1
ATOM 846 O O . GLU A 1 103 ? 19.995 -1.305 -46.258 1.00 84.69 103 GLU A O 1
ATOM 851 N N . GLN A 1 104 ? 20.968 -0.774 -44.310 1.00 81.00 104 GLN A N 1
ATOM 852 C CA . GLN A 1 104 ? 22.268 -1.347 -44.675 1.00 81.00 104 GLN A CA 1
ATOM 853 C C . GLN A 1 104 ? 22.212 -2.875 -44.776 1.00 81.00 104 GLN A C 1
ATOM 855 O O . GLN A 1 104 ? 22.723 -3.446 -45.741 1.00 81.00 104 GLN A O 1
ATOM 860 N N . MET A 1 105 ? 21.538 -3.532 -43.830 1.00 77.81 105 MET A N 1
ATOM 861 C CA . MET A 1 105 ? 21.301 -4.977 -43.855 1.00 77.81 105 MET A CA 1
ATOM 862 C C . MET A 1 105 ? 20.519 -5.400 -45.102 1.00 77.81 105 MET A C 1
ATOM 864 O O . MET A 1 105 ? 20.902 -6.370 -45.751 1.00 77.81 105 MET A O 1
ATOM 868 N N . ALA A 1 106 ? 19.481 -4.650 -45.489 1.00 80.25 106 ALA A N 1
ATOM 869 C CA . ALA A 1 106 ? 18.704 -4.929 -46.697 1.00 80.25 106 ALA A CA 1
ATOM 870 C C . ALA A 1 106 ? 19.562 -4.868 -47.973 1.00 80.25 106 ALA A C 1
ATOM 872 O O . ALA A 1 106 ? 19.472 -5.761 -48.813 1.00 80.25 106 ALA A O 1
ATOM 873 N N . LYS A 1 107 ? 20.455 -3.874 -48.086 1.00 84.81 107 LYS A N 1
ATOM 874 C CA . LYS A 1 107 ? 21.382 -3.739 -49.226 1.00 8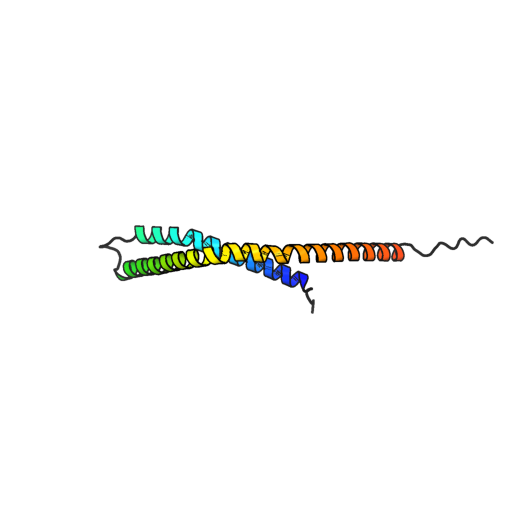4.81 107 LYS A CA 1
ATOM 875 C C . LYS A 1 107 ? 22.381 -4.893 -49.307 1.00 84.81 107 LYS A C 1
ATOM 877 O O . LYS A 1 107 ? 22.648 -5.401 -50.391 1.00 84.81 107 LYS A O 1
ATOM 882 N N . ILE A 1 108 ? 22.927 -5.324 -48.170 1.00 82.31 108 ILE A N 1
ATOM 883 C CA . ILE A 1 108 ? 23.838 -6.477 -48.118 1.00 82.31 108 ILE A CA 1
ATOM 884 C C . ILE A 1 108 ? 23.092 -7.756 -48.511 1.00 82.31 108 ILE A C 1
ATOM 886 O O . ILE A 1 108 ? 23.611 -8.551 -49.292 1.00 82.31 108 ILE A O 1
ATOM 890 N N . LEU A 1 109 ? 21.863 -7.937 -48.024 1.00 77.88 109 LEU A N 1
ATOM 891 C CA . LEU A 1 109 ? 21.041 -9.090 -48.376 1.00 77.88 109 LEU A CA 1
ATOM 892 C C . LEU A 1 109 ? 20.730 -9.122 -49.879 1.00 77.88 109 LEU A C 1
ATOM 894 O O . LEU A 1 109 ? 20.809 -10.179 -50.499 1.00 77.88 109 LEU A O 1
ATOM 898 N N . GLU A 1 110 ? 20.429 -7.971 -50.482 1.00 82.81 110 GLU A N 1
ATOM 899 C CA . GLU A 1 110 ? 20.198 -7.849 -51.925 1.00 82.81 110 GLU A CA 1
ATOM 900 C C . GLU A 1 110 ? 21.454 -8.214 -52.736 1.00 82.81 110 GLU A C 1
ATOM 902 O O . GLU A 1 110 ? 21.367 -8.956 -53.712 1.00 82.81 110 GLU A O 1
ATOM 907 N N . LEU A 1 111 ? 22.639 -7.774 -52.297 1.00 81.06 111 LEU A N 1
ATOM 908 C CA . LEU A 1 111 ? 23.912 -8.121 -52.941 1.00 81.06 111 LEU A CA 1
ATOM 909 C C . LEU A 1 111 ? 24.248 -9.613 -52.835 1.00 81.06 111 LEU A C 1
ATOM 911 O O . LEU A 1 111 ? 24.795 -10.178 -53.776 1.00 81.06 111 LEU A O 1
ATOM 915 N N . LEU A 1 112 ? 23.917 -10.254 -51.713 1.00 75.88 112 LEU A N 1
ATOM 916 C CA . LEU A 1 112 ? 24.160 -11.684 -51.499 1.00 75.88 112 LEU A CA 1
ATOM 917 C C . LEU A 1 112 ? 23.128 -12.582 -52.201 1.00 75.88 112 LEU A C 1
ATOM 919 O O . LEU A 1 112 ? 23.409 -13.751 -52.456 1.00 75.88 112 LEU A O 1
ATOM 923 N N . THR A 1 113 ? 21.938 -12.055 -52.503 1.00 74.31 113 THR A N 1
ATOM 924 C CA . THR A 1 113 ? 20.855 -12.789 -53.184 1.00 74.31 113 THR A CA 1
ATOM 925 C C . THR A 1 113 ? 20.848 -12.586 -54.697 1.00 74.31 113 THR A C 1
ATOM 927 O O . THR A 1 113 ? 20.321 -13.430 -55.426 1.00 74.31 113 THR A O 1
ATOM 930 N N . ARG A 1 114 ? 21.491 -11.526 -55.201 1.00 66.12 114 ARG A N 1
ATOM 931 C CA . ARG A 1 114 ? 21.864 -11.414 -56.613 1.00 66.12 114 ARG A CA 1
ATOM 932 C C . ARG A 1 114 ? 22.981 -12.423 -56.901 1.00 66.12 114 ARG A C 1
ATOM 934 O O . ARG A 1 114 ? 24.150 -12.174 -56.628 1.00 66.12 114 ARG A O 1
ATOM 941 N N . GLY A 1 115 ? 22.604 -13.584 -57.440 1.00 62.34 115 GLY A N 1
ATOM 942 C CA . GLY A 1 115 ? 23.555 -14.559 -57.982 1.00 62.34 115 GLY A CA 1
ATOM 943 C C . GLY A 1 115 ? 24.512 -13.919 -59.004 1.00 62.34 115 GLY A C 1
ATOM 944 O O . GLY A 1 115 ? 24.223 -12.831 -59.515 1.00 62.34 115 GLY A O 1
ATOM 945 N N . PRO A 1 116 ? 25.659 -14.561 -59.301 1.00 58.88 116 PRO A N 1
ATOM 946 C CA . PRO A 1 116 ? 26.703 -13.954 -60.120 1.00 58.88 116 PRO A CA 1
ATOM 947 C C . PRO A 1 116 ? 26.144 -13.521 -61.484 1.00 58.88 116 PRO A C 1
ATOM 949 O O . PRO A 1 116 ? 25.256 -14.199 -62.011 1.00 58.88 116 PRO A O 1
ATOM 952 N N . PRO A 1 117 ? 26.631 -12.403 -62.065 1.00 51.94 117 PRO A N 1
ATOM 953 C CA . PRO A 1 117 ? 26.185 -11.965 -63.378 1.00 51.94 117 PRO A CA 1
ATOM 954 C C . PRO A 1 117 ? 26.416 -13.112 -64.354 1.00 51.94 117 PRO A C 1
ATOM 956 O O . PRO A 1 117 ? 27.537 -13.593 -64.515 1.00 51.94 117 PRO A O 1
ATOM 959 N N . ASN A 1 118 ? 25.317 -13.587 -64.933 1.00 50.94 118 ASN A N 1
ATOM 960 C CA . ASN A 1 118 ? 25.299 -14.678 -65.885 1.00 50.94 118 ASN A CA 1
ATOM 961 C C . ASN A 1 118 ? 26.177 -14.252 -67.069 1.00 50.94 118 ASN A C 1
ATOM 963 O O . ASN A 1 118 ? 25.767 -13.425 -67.885 1.00 50.94 118 ASN A O 1
ATOM 967 N N . GLY A 1 119 ? 27.417 -14.743 -67.101 1.00 51.25 119 GLY A N 1
ATOM 968 C CA . GLY A 1 119 ? 28.347 -14.535 -68.197 1.00 51.25 119 GLY A CA 1
ATOM 969 C C . GLY A 1 119 ? 27.786 -15.231 -69.424 1.00 51.25 119 GLY A C 1
ATOM 970 O O . GLY A 1 119 ? 27.993 -16.428 -69.613 1.00 51.25 119 GLY A O 1
ATOM 971 N N . GLN A 1 120 ? 27.024 -14.498 -70.233 1.00 46.69 120 GLN A N 1
ATOM 972 C CA . GLN A 1 120 ? 26.661 -14.950 -71.565 1.00 46.69 120 GLN A CA 1
ATOM 973 C C . GLN A 1 120 ? 27.937 -14.966 -72.407 1.00 46.69 120 GLN A C 1
ATOM 975 O O . GLN A 1 120 ? 28.382 -13.944 -72.922 1.00 46.69 120 GLN A O 1
ATOM 980 N N . ASN A 1 121 ? 28.532 -16.154 -72.501 1.00 46.53 121 ASN A N 1
ATOM 981 C CA . ASN A 1 121 ? 29.481 -16.515 -73.539 1.00 46.53 121 ASN A CA 1
ATOM 982 C C . ASN A 1 121 ? 28.792 -16.338 -74.898 1.00 46.53 121 ASN A C 1
ATOM 984 O O . ASN A 1 121 ? 27.857 -17.074 -75.213 1.00 46.53 121 ASN A O 1
ATOM 988 N N . THR A 1 122 ? 29.262 -15.394 -75.705 1.00 48.53 122 THR A N 1
ATOM 989 C CA . THR A 1 122 ? 29.083 -15.435 -77.159 1.00 48.53 122 THR A CA 1
ATOM 990 C C . THR A 1 122 ? 30.392 -15.920 -77.763 1.00 48.53 122 THR A C 1
ATOM 992 O O . THR A 1 122 ? 31.384 -15.187 -77.757 1.00 48.53 122 THR A O 1
ATOM 995 N N . ALA A 1 123 ? 30.383 -17.180 -78.196 1.00 52.31 123 ALA A N 1
ATOM 996 C CA . ALA A 1 123 ? 31.269 -17.694 -79.233 1.00 52.31 123 ALA A CA 1
ATOM 997 C C . ALA A 1 123 ? 30.695 -17.339 -80.610 1.00 52.31 123 ALA A C 1
ATOM 999 O O . ALA A 1 123 ? 29.450 -17.205 -80.696 1.00 52.31 123 ALA A O 1
#

=== Feature glossary ===
Annotated list of the representations used here:

Nearest PDB structures. The Foldseek neighbor list gives the closest experimentally determined structures in the PDB, ranked by structural alignment. TM-score near 1 means near-identical fold; near 0.3 means only rough topology match. This is how one finds what a novel AlphaFold prediction most resembles in the solved-structure universe.

Foldseek 3Di. Foldseek's 3Di representation compresses backbone geometry into a per-residue letter drawn from a learned twenty-state alphabet. It captures the tertiary interaction pattern around each residue — which residues are packed against it in space, regardless of where they are in sequence.

Radius of gyration, Cα contacts, bounding box. Radius of gyration (Rg) is the root-mean-square distance of Cα atoms from their centroid — a single number for overall size and compactness. A globular domain of N residues has Rg ≈ 2.2·N^0.38 Å; an extended or disordered chain has a much larger Rg. The Cα contact count is the number of residue pairs whose Cα atoms are within 8 Å and are more than four positions apart in sequence — a standard proxy for tertiary packing density. The bounding box is the smallest axis-aligned box enclosing all Cα atoms.

InterPro / GO / CATH / organism. The annotation block draws on four external resources. InterPro: which protein families and domains the sequence belongs to. GO: standardized terms for what the protein does, what process it participates in, and where in the cell it acts. CATH: which structural fold it has in the CATH hierarchy. Organism: the species of origin.

mmCIF coordinates. The mmCIF block holds the 3D Cartesian coordinates of each backbone atom (N, Cα, C, O) in ångströms. mmCIF is the PDB's canonical archive format — a tagged-loop text representation of the atomic model.

pLDDT. pLDDT is the predicted lDDT-Cα score: AlphaFold's confidence that the local environment of each residue (all inter-atomic distances within 15 Å) is correctly placed. It is a per-residue number between 0 and 100, with higher meaning more reliable.

Backbone torsions (φ/ψ). φ (phi) and ψ (psi) are the two rotatable backbone dihedrals per residue: φ is the C(i-1)–N–Cα–C torsion, ψ is the N–Cα–C–N(i+1) torsion, both in degrees on (−180°, 180°]. α-helical residues cluster near (−60°, −45°); β-strand residues near (−120°, +130°). A Ramachandran plot is simply a scatter of (φ, ψ) for every residue.

B-factor. For experimental (PDB) structures, the B-factor (temperature factor) quantifies the positional spread of each atom in the crystal — a combination of thermal vibration and static disorder — in units of Å². High B-factors mark flexible loops or poorly resolved regions; low B-factors mark the rigid, well-ordered core.

Secondary structure (3-state, P-SEA). SS3 is a coarse helix/strand/coil call (letters a/b/c) made by the P-SEA algorithm from inter-Cα distances and dihedrals. It is less detailed than DSSP but needs only Cα positions.

Predicted aligned error. Predicted aligned error is AlphaFold's pairwise confidence. Unlike pLDDT (per-residue), PAE is per-residue-pair and captures whether two parts of the structure are correctly placed relative to each other. Units are ångströms of expected positional error.

Solvent-accessible surface area. Solvent-accessible surface area (SASA) is the area in Å² traced out by the centre of a 1.4 Å probe sphere (a water molecule) rolled over the protein's van der Waals surface (Shrake–Rupley / Lee–Richards construction). Buried residues have near-zero SASA; fully exposed residues can exceed 200 Å². The total SASA scales roughly with the number of surface residues.

Secondary structure (8-state, DSSP). The SS8 string is DSSP's per-residue secondary-structure call. α-helix (H) means an i→i+4 H-bond ladder; β-strand (E) means the residue participates in a β-sheet; 3₁₀ (G) and π (I) are tighter and wider helices; T/S are turns/bends; '-' is loop.

Rendered structure images. Structure images are PyMOL renders from six orthogonal camera directions. Cartoon representation draws helices as coils and strands as arrows; sticks shows the backbone as bonds; surface shows the solvent-excluded envelope. Rainbow coloring maps sequence position to hue (blue→red, N→C); chain coloring assigns a distinct color per polypeptide.

Sequence. The amino-acid sequence is the protein's primary structure: the linear order of residues from the N-terminus to the C-terminus, written in one-letter code. Everything else here — the 3D coordinates, the secondary structure, the domain annotations — is ultimately a consequence of this string.

Contact-map, Ramachandran, and PAE plots. Three diagnostic plots accompany the record. The Cα contact map visualizes the tertiary structure as a 2D adjacency matrix (8 Å cutoff, sequence-local contacts suppressed). The Ramachandran plot shows the distribution of backbone (φ, ψ) torsions, with points in the α and β basins reflecting secondary structure content. The PAE plot shows AlphaFold's inter-residue confidence as a color matrix.